Protein AF-A0A5N0INL4-F1 (afdb_monomer_lite)

Foldseek 3Di:
DPPLQVCCVVLQVQFAADAPPDGGDSPCSVVLVVLVVVQVVVCVVPVDHDDSSCVVRVVCVVVVFGYHDQAHSVRQWGWAAACAGIKIWGDPDPLLQVCQCVLQVHPDRDPPRPVSLNVSRHHHDLVVSCVSCVVSVTDMDTDD

Radius of gyration: 18.73 Å; chains: 1; bounding box: 47×27×52 Å

Sequence (144 aa):
MDSAAADWARSGLAYLTGPPGGPPDYSRAAVLAEARRVTADIFTLSGVEADAAAILAGRAALRGLYRRGRISAGGATRLLPTTDGWCAIALPRGEDIEALPALLETDTAQTQPWPALSAWAAGRSSAAVVARAQLLDVAAAALG

Structure (mmCIF, N/CA/C/O backbone):
data_AF-A0A5N0INL4-F1
#
_entry.id   AF-A0A5N0INL4-F1
#
loop_
_atom_site.group_PDB
_atom_site.id
_atom_site.type_symbol
_atom_site.label_atom_id
_atom_site.label_alt_id
_atom_site.label_comp_id
_atom_site.label_asym_id
_atom_site.label_entity_id
_atom_site.label_seq_id
_atom_site.pdbx_PDB_ins_code
_atom_site.Cartn_x
_atom_site.Cartn_y
_atom_site.Cartn_z
_atom_site.occupancy
_atom_site.B_iso_or_equiv
_atom_site.auth_seq_id
_atom_site.auth_comp_id
_atom_site.auth_asym_id
_atom_site.auth_atom_id
_atom_site.pdbx_PDB_model_num
ATOM 1 N N . MET A 1 1 ? 27.592 -3.942 -7.483 1.00 57.06 1 MET A N 1
ATOM 2 C CA . MET A 1 1 ? 26.167 -3.654 -7.215 1.00 57.06 1 MET A CA 1
ATOM 3 C C . MET A 1 1 ? 25.377 -4.535 -8.163 1.00 57.06 1 MET A C 1
ATOM 5 O O . MET A 1 1 ? 25.732 -4.552 -9.335 1.00 57.06 1 MET A O 1
ATOM 9 N N . ASP A 1 2 ? 24.424 -5.323 -7.668 1.00 81.56 2 ASP A N 1
ATOM 10 C CA . ASP A 1 2 ? 23.578 -6.167 -8.523 1.00 81.56 2 ASP A CA 1
ATOM 11 C C . ASP A 1 2 ? 22.851 -5.297 -9.570 1.00 81.56 2 ASP A C 1
ATOM 13 O O . ASP A 1 2 ? 22.382 -4.203 -9.243 1.00 81.56 2 ASP A O 1
ATOM 17 N N . SER A 1 3 ? 22.798 -5.751 -10.826 1.00 86.56 3 SER A N 1
ATOM 18 C CA . SER A 1 3 ? 22.186 -5.021 -11.948 1.00 86.56 3 SER A CA 1
ATOM 19 C C . SER A 1 3 ? 20.720 -4.673 -11.669 1.00 86.56 3 SER A C 1
ATOM 21 O O . SER A 1 3 ? 20.298 -3.539 -11.902 1.00 86.56 3 SER A O 1
ATOM 23 N N . ALA A 1 4 ? 19.981 -5.594 -11.041 1.00 89.31 4 ALA A N 1
ATOM 24 C CA . ALA A 1 4 ? 18.594 -5.381 -10.647 1.00 89.31 4 ALA A CA 1
ATOM 25 C C . ALA A 1 4 ? 18.463 -4.274 -9.589 1.00 89.31 4 ALA A C 1
ATOM 27 O O . ALA A 1 4 ? 17.570 -3.429 -9.671 1.00 89.31 4 ALA A O 1
ATOM 28 N N . ALA A 1 5 ? 19.380 -4.226 -8.618 1.00 90.50 5 ALA A N 1
ATOM 29 C CA . ALA A 1 5 ? 19.389 -3.188 -7.591 1.00 90.50 5 ALA A CA 1
ATOM 30 C C . ALA A 1 5 ? 19.719 -1.803 -8.176 1.00 90.50 5 ALA A C 1
ATOM 32 O O . A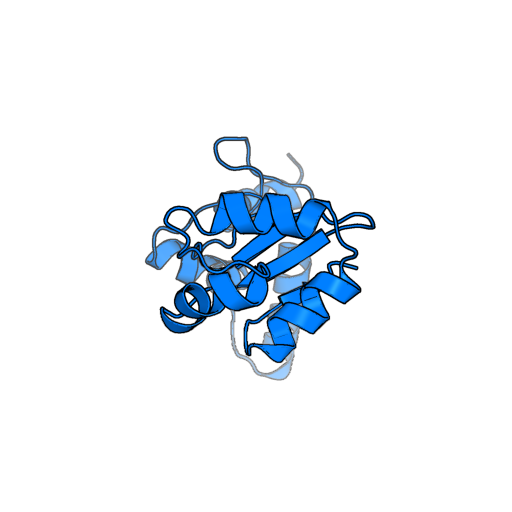LA A 1 5 ? 19.082 -0.812 -7.815 1.00 90.50 5 ALA A O 1
ATOM 33 N N . ALA A 1 6 ? 20.672 -1.726 -9.110 1.00 92.50 6 ALA A N 1
ATOM 34 C CA . ALA A 1 6 ? 21.013 -0.478 -9.794 1.00 92.50 6 ALA A CA 1
ATOM 35 C C . ALA A 1 6 ? 19.852 0.042 -10.662 1.00 92.50 6 ALA A C 1
ATOM 37 O O . ALA A 1 6 ? 19.581 1.244 -10.700 1.00 92.50 6 ALA A O 1
ATOM 38 N N . ASP A 1 7 ? 19.128 -0.853 -11.331 1.00 94.56 7 ASP A N 1
ATOM 39 C CA . ASP A 1 7 ? 17.951 -0.496 -12.122 1.00 94.56 7 ASP A CA 1
ATOM 40 C C . ASP A 1 7 ? 16.784 -0.037 -11.254 1.00 94.56 7 ASP A C 1
ATOM 42 O O . ASP A 1 7 ? 16.156 0.983 -11.545 1.00 94.56 7 ASP A O 1
ATOM 46 N N . TRP A 1 8 ? 16.547 -0.727 -10.139 1.00 95.56 8 TRP A N 1
ATOM 47 C CA . TRP A 1 8 ? 15.567 -0.3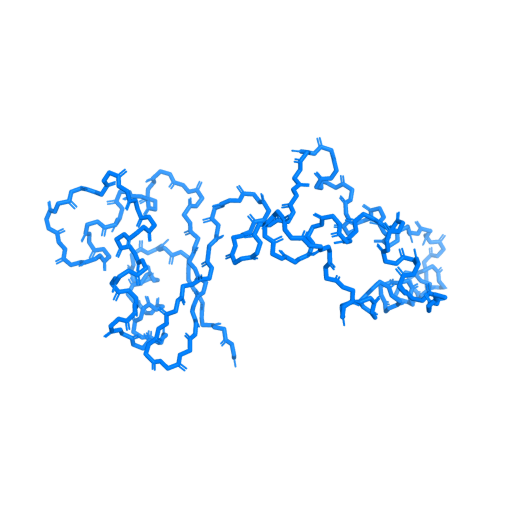19 -9.140 1.00 95.56 8 TRP A CA 1
ATOM 48 C C . TRP A 1 8 ? 15.847 1.091 -8.606 1.00 95.56 8 TRP A C 1
ATOM 50 O O . TRP A 1 8 ? 14.933 1.918 -8.565 1.00 95.56 8 TRP A O 1
ATOM 60 N N . ALA A 1 9 ? 17.110 1.400 -8.280 1.00 93.75 9 ALA A N 1
ATOM 61 C CA . ALA A 1 9 ? 17.522 2.730 -7.823 1.00 93.75 9 ALA A CA 1
ATOM 62 C C . ALA A 1 9 ? 17.176 3.828 -8.841 1.00 93.75 9 ALA A C 1
ATOM 64 O O . ALA A 1 9 ? 16.638 4.871 -8.472 1.00 93.75 9 ALA A O 1
ATOM 65 N N . ARG A 1 10 ? 17.464 3.587 -10.127 1.00 94.00 10 ARG A N 1
ATOM 66 C CA . ARG A 1 10 ? 17.265 4.569 -11.208 1.00 94.00 10 ARG A CA 1
ATOM 67 C C . ARG A 1 10 ? 15.812 4.707 -11.659 1.00 94.00 10 ARG A C 1
ATOM 69 O O . ARG A 1 10 ? 15.459 5.723 -12.241 1.00 94.00 10 ARG A O 1
ATOM 76 N N . SER A 1 11 ? 14.970 3.713 -11.383 1.00 94.88 11 SER A N 1
ATOM 77 C CA . SER A 1 11 ? 13.567 3.682 -11.826 1.00 94.88 11 SER A CA 1
ATOM 78 C C . SER A 1 11 ? 12.620 4.622 -11.073 1.00 94.88 11 SER A C 1
ATOM 80 O O . SER A 1 11 ? 11.474 4.790 -11.478 1.00 94.88 11 SER A O 1
ATOM 82 N N . GLY A 1 12 ? 13.048 5.173 -9.934 1.00 94.06 12 GLY A N 1
ATOM 83 C CA . GLY A 1 12 ? 12.178 5.908 -9.010 1.00 94.06 12 GLY A CA 1
ATOM 84 C C . GLY A 1 12 ? 11.372 5.019 -8.052 1.00 94.06 12 GLY A C 1
ATOM 85 O O . GLY A 1 12 ? 10.891 5.514 -7.035 1.00 94.06 12 GLY A O 1
ATOM 86 N N . LEU A 1 13 ? 11.286 3.702 -8.274 1.00 95.38 13 LEU A N 1
ATOM 87 C CA . LEU A 1 13 ? 10.555 2.781 -7.386 1.00 95.38 13 LEU A CA 1
ATOM 88 C C . LEU A 1 13 ? 11.192 2.652 -5.997 1.00 95.38 13 LEU A C 1
ATOM 90 O O . LEU A 1 13 ? 10.483 2.553 -4.991 1.00 95.38 13 LEU A O 1
ATOM 94 N N . ALA A 1 14 ? 12.520 2.764 -5.921 1.00 94.31 14 ALA A N 1
ATOM 95 C CA . ALA A 1 14 ? 13.256 2.877 -4.663 1.00 94.31 14 ALA A CA 1
ATOM 96 C C . ALA A 1 14 ? 12.805 4.095 -3.828 1.00 94.31 14 ALA A C 1
ATOM 98 O O . ALA A 1 14 ? 12.782 4.053 -2.599 1.00 94.31 14 ALA A O 1
ATOM 99 N N . TYR A 1 15 ? 12.383 5.186 -4.476 1.00 93.19 15 TYR A N 1
ATOM 100 C CA . TYR A 1 15 ? 11.903 6.379 -3.778 1.00 93.19 15 TYR A CA 1
ATOM 101 C C . TYR A 1 15 ? 10.535 6.162 -3.112 1.00 93.19 15 TYR A C 1
ATOM 103 O O . TYR A 1 15 ? 10.229 6.819 -2.115 1.00 93.19 15 TYR A O 1
ATOM 111 N N . LEU A 1 16 ? 9.751 5.208 -3.626 1.00 94.25 16 LEU A N 1
ATOM 112 C CA . LEU A 1 16 ? 8.384 4.891 -3.202 1.00 94.25 16 LEU A CA 1
ATOM 113 C C . LEU A 1 16 ? 8.293 3.693 -2.249 1.00 94.25 16 LEU A C 1
ATOM 115 O O . LEU A 1 16 ? 7.268 3.522 -1.591 1.00 94.25 16 LEU A O 1
ATOM 119 N N . THR A 1 17 ? 9.359 2.901 -2.129 1.00 94.38 17 THR A N 1
ATOM 120 C CA . THR A 1 17 ? 9.337 1.623 -1.404 1.00 94.38 17 THR A CA 1
ATOM 121 C C . THR A 1 17 ? 10.294 1.634 -0.215 1.00 94.38 17 THR A C 1
ATOM 123 O O . THR A 1 17 ? 11.472 1.965 -0.348 1.00 94.38 17 THR A O 1
ATOM 126 N N . GLY A 1 18 ? 9.787 1.257 0.960 1.00 94.19 18 GLY A N 1
ATOM 127 C CA . GLY A 1 18 ? 10.564 1.150 2.196 1.00 94.19 18 GLY A CA 1
ATOM 128 C C . GLY A 1 18 ? 10.048 2.034 3.341 1.00 94.19 18 GLY A C 1
ATOM 129 O O . GLY A 1 18 ? 9.019 2.710 3.207 1.00 94.19 18 GLY A O 1
ATOM 130 N N . PRO A 1 19 ? 10.738 2.018 4.496 1.00 92.81 19 PRO A N 1
ATOM 131 C CA . PRO A 1 19 ? 10.351 2.795 5.668 1.00 92.81 19 PRO A CA 1
ATOM 132 C C . PRO A 1 19 ? 10.460 4.311 5.422 1.00 92.81 19 PRO A C 1
ATOM 134 O O . PRO A 1 19 ? 11.323 4.758 4.657 1.00 92.81 19 PRO A O 1
ATOM 137 N N . PRO A 1 20 ? 9.619 5.128 6.089 1.00 92.69 20 PRO A N 1
ATOM 138 C CA . PRO A 1 20 ? 9.740 6.581 6.025 1.00 92.69 20 PRO A CA 1
ATOM 139 C C . PRO A 1 20 ? 11.084 7.021 6.621 1.00 92.69 20 PRO A C 1
ATOM 141 O O . PRO A 1 20 ? 11.473 6.544 7.683 1.00 92.69 20 PRO A O 1
ATOM 144 N N . GLY A 1 21 ? 11.807 7.909 5.934 1.00 86.81 21 GLY A N 1
ATOM 145 C CA . GLY A 1 21 ? 13.091 8.458 6.401 1.00 86.81 21 GLY A CA 1
ATOM 146 C C . GLY A 1 21 ? 14.276 7.478 6.433 1.00 86.81 21 GLY A C 1
ATOM 147 O O . GLY A 1 21 ? 15.413 7.920 6.548 1.00 86.81 21 GLY A O 1
ATOM 148 N N . GLY A 1 22 ? 14.041 6.171 6.289 1.00 88.38 22 GLY A N 1
ATOM 149 C CA . GLY A 1 22 ? 15.086 5.150 6.201 1.00 88.38 22 GLY A CA 1
ATOM 150 C C . GLY A 1 22 ? 15.615 4.940 4.776 1.00 88.38 22 GLY A C 1
ATOM 151 O O . GLY A 1 22 ? 15.142 5.594 3.833 1.00 88.38 22 GLY A O 1
ATOM 152 N N . PRO A 1 23 ? 16.586 4.025 4.591 1.00 91.12 23 PRO A N 1
ATOM 153 C CA . PRO A 1 23 ? 17.088 3.684 3.265 1.00 91.12 23 PRO A CA 1
ATOM 154 C C . PRO A 1 23 ? 15.973 3.078 2.391 1.00 91.12 23 PRO A C 1
ATOM 156 O O . PRO A 1 23 ? 15.043 2.463 2.923 1.00 91.12 23 PRO A O 1
ATOM 159 N N . PRO A 1 24 ? 16.043 3.240 1.057 1.00 92.12 24 PRO A N 1
ATOM 160 C CA . PRO A 1 24 ? 15.165 2.530 0.133 1.00 92.12 24 PRO A CA 1
ATOM 161 C C . PRO A 1 24 ? 15.222 1.012 0.314 1.00 92.12 24 PRO A C 1
ATOM 163 O O . PRO A 1 24 ? 16.288 0.454 0.582 1.00 92.12 24 PRO A O 1
ATOM 166 N N . ASP A 1 25 ? 14.089 0.343 0.109 1.00 93.56 25 ASP A N 1
ATOM 167 C CA . ASP A 1 25 ? 14.031 -1.118 0.080 1.00 93.56 25 ASP A CA 1
ATOM 168 C C . ASP A 1 25 ? 14.345 -1.636 -1.332 1.00 93.56 25 ASP A C 1
ATOM 170 O O . ASP A 1 25 ? 13.647 -1.310 -2.294 1.00 93.56 25 ASP A O 1
ATOM 174 N N . TYR A 1 26 ? 15.401 -2.445 -1.441 1.00 94.25 26 TYR A N 1
ATOM 175 C CA . TYR A 1 26 ? 15.854 -3.077 -2.684 1.00 94.25 26 TYR A CA 1
ATOM 176 C C . TYR A 1 26 ? 15.423 -4.543 -2.817 1.00 94.25 26 TYR A C 1
ATOM 178 O O . TYR A 1 26 ? 15.590 -5.127 -3.885 1.00 94.25 26 TYR A O 1
ATOM 186 N N . SER A 1 27 ? 14.820 -5.141 -1.783 1.00 93.38 27 SER A N 1
ATOM 187 C CA . SER A 1 27 ? 14.360 -6.541 -1.808 1.00 93.38 27 SER A CA 1
ATOM 188 C C . SER A 1 27 ? 13.274 -6.801 -2.861 1.00 93.38 27 SER A C 1
ATOM 190 O O . SER A 1 27 ? 13.002 -7.945 -3.218 1.00 93.38 27 SER A O 1
ATOM 192 N N . ARG A 1 28 ? 12.657 -5.732 -3.383 1.00 92.25 28 ARG A N 1
ATOM 193 C CA . ARG A 1 28 ? 11.585 -5.761 -4.388 1.00 92.25 28 ARG A CA 1
ATOM 194 C C . ARG A 1 28 ? 12.060 -5.483 -5.817 1.00 92.25 28 ARG A C 1
ATOM 196 O O . ARG A 1 28 ? 11.225 -5.391 -6.710 1.00 92.25 28 ARG A O 1
ATOM 203 N N . ALA A 1 29 ? 13.372 -5.405 -6.058 1.00 94.31 29 ALA A N 1
ATOM 204 C CA . ALA A 1 29 ? 13.941 -5.074 -7.369 1.00 94.31 29 ALA A CA 1
ATOM 205 C C . ALA A 1 29 ? 13.437 -5.968 -8.522 1.00 94.31 29 ALA A C 1
ATOM 207 O O . ALA A 1 29 ? 13.253 -5.486 -9.641 1.00 94.31 29 ALA A O 1
ATOM 208 N N . ALA A 1 30 ? 13.137 -7.241 -8.242 1.00 95.00 30 ALA A N 1
ATOM 209 C CA . ALA A 1 30 ? 12.599 -8.187 -9.223 1.00 95.00 30 ALA A CA 1
ATOM 210 C C . ALA A 1 30 ? 11.264 -7.738 -9.853 1.00 95.00 30 ALA A C 1
ATOM 212 O O . ALA A 1 30 ? 10.979 -8.107 -10.988 1.00 95.00 30 ALA A O 1
ATOM 213 N N . VAL A 1 31 ? 10.476 -6.895 -9.171 1.00 95.19 31 VAL A N 1
ATOM 214 C CA . VAL A 1 31 ? 9.219 -6.349 -9.716 1.00 95.19 31 VAL A CA 1
ATOM 215 C C . VAL A 1 31 ? 9.474 -5.522 -10.977 1.00 95.19 31 VAL A C 1
ATOM 217 O O . VAL A 1 31 ? 8.723 -5.628 -11.941 1.00 95.19 31 VAL A O 1
ATOM 220 N N . LEU A 1 32 ? 10.548 -4.725 -11.005 1.00 96.75 32 LEU A N 1
ATOM 221 C CA . LEU A 1 32 ? 10.895 -3.937 -12.189 1.00 96.75 32 LEU A CA 1
ATOM 222 C C . LEU A 1 32 ? 11.399 -4.824 -13.333 1.00 96.75 32 LEU A C 1
ATOM 224 O O . LEU A 1 32 ? 11.095 -4.552 -14.493 1.00 96.75 32 LEU A O 1
ATOM 228 N N . ALA A 1 33 ? 12.161 -5.873 -13.013 1.00 95.44 33 ALA A N 1
ATOM 229 C CA . ALA A 1 33 ? 12.623 -6.833 -14.010 1.00 95.44 33 ALA A CA 1
ATOM 230 C C . ALA A 1 33 ? 11.432 -7.522 -14.693 1.00 95.44 33 ALA A C 1
ATOM 232 O O . ALA A 1 33 ? 11.366 -7.559 -15.920 1.00 95.44 33 ALA A O 1
ATOM 233 N N . GLU A 1 34 ? 10.451 -7.970 -13.907 1.00 97.38 34 GLU A N 1
ATOM 234 C CA . GLU A 1 34 ? 9.236 -8.583 -14.442 1.00 97.38 34 GLU A CA 1
ATOM 235 C C . GLU A 1 34 ? 8.379 -7.581 -15.223 1.00 97.38 34 GLU A C 1
ATOM 237 O O . GLU A 1 34 ? 7.917 -7.890 -16.317 1.00 97.38 34 GLU A O 1
ATOM 242 N N . ALA A 1 35 ? 8.225 -6.347 -14.737 1.00 97.69 35 ALA A N 1
ATOM 243 C CA . ALA A 1 35 ? 7.483 -5.318 -15.463 1.00 97.69 35 ALA A CA 1
ATOM 244 C C . ALA A 1 35 ? 8.092 -5.022 -16.844 1.00 97.69 35 ALA A C 1
ATOM 246 O O . ALA A 1 35 ? 7.357 -4.848 -17.812 1.00 97.69 35 ALA A O 1
ATOM 247 N N . ARG A 1 36 ? 9.426 -5.017 -16.958 1.00 97.38 36 ARG A N 1
ATOM 248 C CA . ARG A 1 36 ? 10.123 -4.872 -18.246 1.00 97.38 36 ARG A CA 1
ATOM 249 C C . ARG A 1 36 ? 9.936 -6.080 -19.158 1.00 97.38 36 ARG A C 1
ATOM 251 O O . ARG A 1 36 ? 9.805 -5.909 -20.366 1.00 97.38 36 ARG A O 1
ATOM 258 N N . ARG A 1 37 ? 9.908 -7.293 -18.597 1.00 97.81 37 ARG A N 1
ATOM 259 C CA . ARG A 1 37 ? 9.582 -8.507 -19.357 1.00 97.81 37 ARG A CA 1
ATOM 260 C C . ARG A 1 37 ? 8.174 -8.396 -19.950 1.00 97.81 37 ARG A C 1
ATOM 262 O O . ARG A 1 37 ? 7.996 -8.605 -21.143 1.00 97.81 37 ARG A O 1
ATOM 269 N N . VAL A 1 38 ? 7.200 -7.970 -19.143 1.00 98.12 38 VAL A N 1
ATOM 270 C CA . VAL A 1 38 ? 5.813 -7.759 -19.582 1.00 98.12 38 VAL A CA 1
ATOM 271 C C . VAL A 1 38 ? 5.707 -6.668 -20.654 1.00 98.12 38 VAL A C 1
ATOM 273 O O . VAL A 1 38 ? 4.991 -6.858 -21.633 1.00 98.12 38 VAL A O 1
ATOM 276 N N . THR A 1 39 ? 6.415 -5.539 -20.532 1.00 98.12 39 THR A N 1
ATOM 277 C CA . THR A 1 39 ? 6.372 -4.505 -21.584 1.00 98.12 39 THR A CA 1
ATOM 278 C C . THR A 1 39 ? 7.037 -4.956 -22.885 1.00 98.12 39 THR A C 1
ATOM 280 O O . THR A 1 39 ? 6.575 -4.567 -23.956 1.00 98.12 39 THR A O 1
ATOM 283 N N . ALA A 1 40 ? 8.053 -5.823 -22.826 1.00 98.12 40 ALA A N 1
ATOM 284 C CA . ALA A 1 40 ? 8.632 -6.450 -24.016 1.00 98.12 40 ALA A CA 1
ATOM 285 C C . ALA A 1 40 ? 7.650 -7.418 -24.708 1.00 98.12 40 ALA A C 1
ATOM 287 O O . ALA A 1 40 ? 7.548 -7.416 -25.939 1.00 98.12 40 ALA A O 1
ATOM 288 N N . ASP A 1 41 ? 6.880 -8.195 -23.938 1.00 98.31 41 ASP A N 1
ATOM 289 C CA . ASP A 1 41 ? 5.812 -9.046 -24.482 1.00 98.31 41 ASP A CA 1
ATOM 290 C C . ASP A 1 41 ? 4.725 -8.193 -25.162 1.00 98.31 41 ASP A C 1
ATOM 292 O O . ASP A 1 41 ? 4.314 -8.482 -26.287 1.00 98.31 41 ASP A O 1
ATOM 296 N N . ILE A 1 42 ? 4.301 -7.096 -24.519 1.00 97.94 42 ILE A N 1
ATOM 297 C CA . ILE A 1 42 ? 3.334 -6.143 -25.090 1.00 97.94 42 ILE A CA 1
ATOM 298 C C . ILE A 1 42 ? 3.858 -5.568 -26.409 1.00 97.94 42 ILE A C 1
ATOM 300 O O . ILE A 1 42 ? 3.114 -5.539 -27.391 1.00 97.94 42 ILE A O 1
ATOM 304 N N . PHE A 1 43 ? 5.126 -5.154 -26.463 1.00 98.31 43 PHE A N 1
ATOM 305 C CA . PHE A 1 43 ? 5.742 -4.657 -27.692 1.00 98.31 43 PHE A CA 1
ATOM 306 C C . PHE A 1 43 ? 5.735 -5.719 -28.796 1.00 98.31 43 PHE A C 1
ATOM 308 O O . PHE A 1 43 ? 5.352 -5.428 -29.924 1.00 98.31 43 PHE A O 1
ATOM 315 N N . THR A 1 44 ? 6.078 -6.966 -28.471 1.00 98.50 44 THR A N 1
ATOM 316 C CA . THR A 1 44 ? 6.086 -8.072 -29.443 1.00 98.50 44 THR A CA 1
ATOM 317 C C . THR A 1 44 ? 4.702 -8.312 -30.053 1.00 98.50 44 THR A C 1
ATOM 319 O O . THR A 1 44 ? 4.590 -8.602 -31.242 1.00 98.50 44 THR A O 1
ATOM 322 N N . LEU A 1 45 ? 3.641 -8.170 -29.256 1.00 98.25 45 LEU A N 1
ATOM 323 C CA . LEU A 1 45 ? 2.264 -8.420 -29.689 1.00 98.25 45 LEU A CA 1
ATOM 324 C C . LEU A 1 45 ? 1.608 -7.227 -30.394 1.00 98.25 45 LEU A C 1
ATOM 326 O O . LEU A 1 45 ? 0.708 -7.425 -31.208 1.00 98.25 45 LEU A O 1
ATOM 330 N N . SER A 1 46 ? 2.005 -6.000 -30.058 1.00 98.12 46 SER A N 1
ATOM 331 C CA . SER A 1 46 ? 1.280 -4.786 -30.466 1.00 98.12 46 SER A CA 1
ATOM 332 C C . SER A 1 46 ? 2.119 -3.754 -31.220 1.00 98.12 46 SER A C 1
ATOM 334 O O . SER A 1 46 ? 1.558 -2.833 -31.808 1.00 98.12 46 SER A O 1
ATOM 336 N N . GLY A 1 47 ? 3.448 -3.864 -31.187 1.00 97.88 47 GLY A N 1
ATOM 337 C CA . GLY A 1 47 ? 4.377 -2.842 -31.675 1.00 97.88 47 GLY A CA 1
ATOM 338 C C . GLY A 1 47 ? 4.443 -1.576 -30.811 1.00 97.88 47 GLY A C 1
ATOM 339 O O . GLY A 1 47 ? 5.145 -0.635 -31.172 1.00 97.88 47 GLY A O 1
ATOM 340 N N . VAL A 1 48 ? 3.724 -1.520 -29.682 1.00 97.50 48 VAL A N 1
ATOM 341 C CA . VAL A 1 48 ? 3.695 -0.351 -28.792 1.00 97.50 48 VAL A CA 1
ATOM 342 C C . VAL A 1 48 ? 4.830 -0.430 -27.778 1.00 97.50 48 VAL A C 1
ATOM 344 O O . VAL A 1 48 ? 4.910 -1.371 -26.989 1.00 97.50 48 VAL A O 1
ATOM 347 N N . GLU A 1 49 ? 5.699 0.579 -27.780 1.00 96.31 49 GLU A N 1
ATOM 348 C CA . GLU A 1 49 ? 6.761 0.717 -26.786 1.00 96.31 49 GLU A CA 1
ATOM 349 C C . GLU A 1 49 ? 6.207 1.267 -25.463 1.00 96.31 49 GLU A C 1
ATOM 351 O O . GLU A 1 49 ? 5.403 2.202 -25.440 1.00 96.31 49 GLU A O 1
ATOM 356 N N . ALA A 1 50 ? 6.645 0.684 -24.346 1.00 96.31 50 ALA A N 1
ATOM 357 C CA . ALA A 1 50 ? 6.206 1.057 -23.009 1.00 96.31 50 ALA A CA 1
ATOM 358 C C . ALA A 1 50 ? 7.380 1.050 -22.020 1.00 96.31 50 ALA A C 1
ATOM 360 O O . ALA A 1 50 ? 7.992 0.010 -21.758 1.00 96.31 50 ALA A O 1
ATOM 361 N N . ASP A 1 51 ? 7.659 2.208 -21.418 1.00 96.38 51 ASP A N 1
ATOM 362 C CA . ASP A 1 51 ? 8.631 2.323 -20.331 1.00 96.38 51 ASP A CA 1
ATOM 363 C C . ASP A 1 51 ? 7.994 1.876 -19.006 1.00 96.38 51 ASP A C 1
ATOM 365 O O . ASP A 1 51 ? 7.219 2.601 -18.374 1.00 96.38 51 ASP A O 1
ATOM 369 N N . ALA A 1 52 ? 8.354 0.668 -18.569 1.00 97.38 52 ALA A N 1
ATOM 370 C CA . ALA A 1 52 ? 7.875 0.078 -17.325 1.00 97.38 52 ALA A CA 1
ATOM 371 C C . ALA A 1 52 ? 8.156 0.955 -16.090 1.00 97.38 52 ALA A C 1
ATOM 373 O O . ALA A 1 52 ? 7.307 1.058 -15.203 1.00 97.38 52 ALA A O 1
ATOM 374 N N . ALA A 1 53 ? 9.321 1.607 -16.015 1.00 96.31 53 ALA A N 1
ATOM 375 C CA . ALA A 1 53 ? 9.664 2.452 -14.874 1.00 96.31 53 ALA A CA 1
ATOM 376 C C . ALA A 1 53 ? 8.800 3.720 -14.860 1.00 96.31 53 ALA A C 1
ATOM 378 O O . ALA A 1 53 ? 8.222 4.059 -13.824 1.00 96.31 53 ALA A O 1
ATOM 379 N N . ALA A 1 54 ? 8.650 4.377 -16.014 1.00 96.06 54 ALA A N 1
ATOM 380 C CA . ALA A 1 54 ? 7.807 5.563 -16.142 1.00 96.06 54 ALA A CA 1
ATOM 381 C C . ALA A 1 54 ? 6.333 5.261 -15.830 1.00 96.06 54 ALA A C 1
ATOM 383 O O . ALA A 1 54 ? 5.684 6.034 -15.123 1.00 96.06 54 ALA A O 1
ATOM 384 N N . ILE A 1 55 ? 5.810 4.118 -16.283 1.00 95.75 55 ILE A N 1
ATOM 385 C CA . ILE A 1 55 ? 4.430 3.694 -16.003 1.00 95.75 55 ILE A CA 1
ATOM 386 C C . ILE A 1 55 ? 4.213 3.470 -14.501 1.00 95.75 55 ILE A C 1
ATOM 388 O O . ILE A 1 55 ? 3.212 3.930 -13.944 1.00 95.75 55 ILE A O 1
ATOM 392 N N . LEU A 1 56 ? 5.147 2.792 -13.828 1.00 95.50 56 LEU A N 1
ATOM 393 C CA . LEU A 1 56 ? 4.993 2.442 -12.416 1.00 95.50 56 LEU A CA 1
ATOM 394 C C . LEU A 1 56 ? 5.248 3.626 -11.469 1.00 95.50 56 LEU A C 1
ATOM 396 O O . LEU A 1 56 ? 4.532 3.779 -10.479 1.00 95.50 56 LEU A O 1
ATOM 400 N N . ALA A 1 57 ? 6.244 4.471 -11.751 1.00 95.31 57 ALA A N 1
ATOM 401 C CA . ALA A 1 57 ? 6.687 5.530 -10.836 1.00 95.31 57 ALA A CA 1
ATOM 402 C C . ALA A 1 57 ? 6.289 6.955 -11.268 1.00 95.31 57 ALA A C 1
ATOM 404 O O . ALA A 1 57 ? 6.265 7.865 -10.436 1.00 95.31 57 ALA A O 1
ATOM 405 N N . GLY A 1 58 ? 5.939 7.176 -12.539 1.00 95.00 58 GLY A N 1
ATOM 406 C CA . GLY A 1 58 ? 5.814 8.516 -13.127 1.00 95.00 58 GLY A CA 1
ATOM 407 C C . GLY A 1 58 ? 4.781 9.412 -12.444 1.00 95.00 58 GLY A C 1
ATOM 408 O O . GLY A 1 58 ? 5.078 10.557 -12.107 1.00 95.00 58 GLY A O 1
ATOM 409 N N . ARG A 1 59 ? 3.580 8.894 -12.143 1.00 93.94 59 ARG A N 1
ATOM 410 C CA . ARG A 1 59 ? 2.548 9.681 -11.433 1.00 93.94 59 ARG A CA 1
ATOM 411 C C . ARG A 1 59 ? 2.991 10.100 -10.036 1.00 93.94 59 ARG A C 1
ATOM 413 O O . ARG A 1 59 ? 2.669 11.201 -9.601 1.00 93.94 59 ARG A O 1
ATOM 420 N N . ALA A 1 60 ? 3.717 9.233 -9.337 1.00 94.06 60 ALA A N 1
ATOM 421 C CA . ALA A 1 60 ? 4.224 9.549 -8.013 1.00 94.06 60 ALA A CA 1
ATOM 422 C C . ALA A 1 60 ? 5.281 10.660 -8.085 1.00 94.06 60 ALA A C 1
ATOM 424 O O . ALA A 1 60 ? 5.216 11.593 -7.289 1.00 94.06 60 ALA A O 1
ATOM 425 N N . ALA A 1 61 ? 6.163 10.624 -9.091 1.00 93.69 61 ALA A N 1
ATOM 426 C CA . ALA A 1 61 ? 7.136 11.685 -9.345 1.00 93.69 61 ALA A CA 1
ATOM 427 C C . ALA A 1 61 ? 6.460 13.035 -9.649 1.00 93.69 61 ALA A 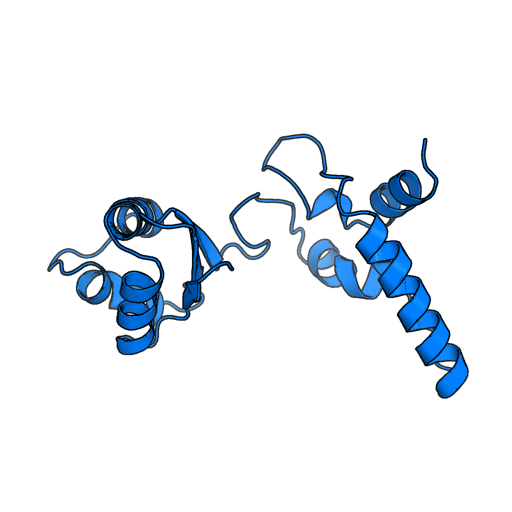C 1
ATOM 429 O O . ALA A 1 61 ? 6.778 14.034 -9.007 1.00 93.69 61 ALA A O 1
ATOM 430 N N . LEU A 1 62 ? 5.458 13.060 -10.539 1.00 95.25 62 LEU A N 1
ATOM 431 C CA . LEU A 1 62 ? 4.696 14.278 -10.874 1.00 95.25 62 LEU A CA 1
ATOM 432 C C . LEU A 1 62 ? 3.954 14.884 -9.674 1.00 95.25 62 LEU A C 1
ATOM 434 O O . LEU A 1 62 ? 3.654 16.075 -9.657 1.00 95.25 62 LEU A O 1
ATOM 438 N N . ARG A 1 63 ? 3.622 14.061 -8.678 1.00 94.94 63 ARG A N 1
ATOM 439 C CA . ARG A 1 63 ? 2.880 14.461 -7.478 1.00 94.94 63 ARG A CA 1
ATOM 440 C C . ARG A 1 63 ? 3.775 14.632 -6.247 1.00 94.94 63 ARG A C 1
ATOM 442 O O . ARG A 1 63 ? 3.241 14.873 -5.169 1.00 94.94 63 ARG A O 1
ATOM 449 N N . GLY A 1 64 ? 5.097 14.497 -6.390 1.00 94.31 64 GLY A N 1
ATOM 450 C CA . GLY A 1 64 ? 6.049 14.603 -5.281 1.00 94.31 64 GLY A CA 1
ATOM 451 C C . GLY A 1 64 ? 5.837 13.557 -4.181 1.00 94.31 64 GLY A C 1
ATOM 452 O O . GLY A 1 64 ? 6.126 13.815 -3.013 1.00 94.31 64 GLY A O 1
ATOM 453 N N . LEU A 1 65 ? 5.279 12.393 -4.522 1.00 94.75 65 LEU A N 1
ATOM 454 C CA . LEU A 1 65 ? 5.021 11.331 -3.555 1.00 94.75 65 LEU A CA 1
ATOM 455 C C . LEU A 1 65 ? 6.300 10.538 -3.268 1.00 94.75 65 LEU A C 1
ATOM 457 O O . LEU A 1 65 ? 7.156 10.359 -4.132 1.00 94.75 65 LEU A O 1
ATOM 461 N N . TYR A 1 66 ? 6.400 10.023 -2.048 1.00 93.56 66 TYR A N 1
ATOM 462 C CA . TYR A 1 66 ? 7.572 9.312 -1.545 1.00 93.56 66 TYR A CA 1
ATOM 463 C C . TYR A 1 66 ? 7.155 8.145 -0.643 1.00 93.56 66 TYR A C 1
ATOM 465 O O . TYR A 1 66 ? 5.988 8.017 -0.265 1.00 93.56 66 TYR A O 1
ATOM 473 N N . ARG A 1 67 ? 8.112 7.280 -0.292 1.00 94.69 67 ARG A N 1
ATOM 474 C CA . ARG A 1 67 ? 7.901 6.129 0.598 1.00 94.69 67 ARG A CA 1
ATOM 475 C C . ARG A 1 67 ? 7.428 6.556 1.988 1.00 94.69 67 ARG A C 1
ATOM 477 O O . ARG A 1 67 ? 8.024 7.420 2.631 1.00 94.69 67 ARG A O 1
ATOM 484 N N . ARG A 1 68 ? 6.375 5.907 2.486 1.00 95.50 68 ARG A N 1
ATOM 485 C CA . ARG A 1 68 ? 5.793 6.174 3.815 1.00 95.50 68 ARG A CA 1
ATOM 486 C C . ARG A 1 68 ? 5.579 4.890 4.624 1.00 95.50 68 ARG A C 1
ATOM 488 O O . ARG A 1 68 ? 4.761 4.855 5.542 1.00 95.50 68 ARG A O 1
ATOM 495 N N . GLY A 1 69 ? 6.325 3.829 4.299 1.00 94.81 69 GLY A N 1
ATOM 496 C CA . GLY A 1 69 ? 6.245 2.529 4.963 1.00 94.81 69 GLY A CA 1
ATOM 497 C C . GLY A 1 69 ? 4.858 1.906 4.846 1.00 94.81 69 GLY A C 1
ATOM 498 O O . GLY A 1 69 ? 4.440 1.500 3.771 1.00 94.81 69 GLY A O 1
ATOM 499 N N . ARG A 1 70 ? 4.142 1.842 5.971 1.00 95.31 70 ARG A N 1
ATOM 500 C CA . ARG A 1 70 ? 2.797 1.246 6.084 1.00 95.31 70 ARG A CA 1
ATOM 501 C C . ARG A 1 70 ? 1.669 2.160 5.605 1.00 95.31 70 ARG A C 1
ATOM 503 O O . ARG A 1 70 ? 0.502 1.797 5.711 1.00 95.31 70 ARG A O 1
ATOM 510 N N . ILE A 1 71 ? 2.001 3.353 5.128 1.00 96.38 71 ILE A N 1
ATOM 511 C CA . ILE A 1 71 ? 1.052 4.330 4.607 1.00 96.38 71 ILE A CA 1
ATOM 512 C C . ILE A 1 71 ? 1.220 4.368 3.089 1.00 96.38 71 ILE A C 1
ATOM 514 O O . ILE A 1 71 ? 2.339 4.484 2.589 1.00 96.38 71 ILE A O 1
ATOM 518 N N . SER A 1 72 ? 0.108 4.294 2.362 1.00 94.62 72 SER A N 1
ATOM 519 C CA . SER A 1 72 ? 0.089 4.514 0.911 1.00 94.62 72 SER A CA 1
ATOM 520 C C . SER A 1 72 ? 0.738 5.853 0.539 1.00 94.62 72 SER A C 1
ATOM 522 O O . SER A 1 72 ? 0.684 6.819 1.302 1.00 94.62 72 SER A O 1
ATOM 524 N N . ALA A 1 73 ? 1.318 5.944 -0.660 1.00 91.81 73 ALA A N 1
ATOM 525 C CA . ALA A 1 73 ? 1.998 7.155 -1.125 1.00 91.81 73 ALA A CA 1
ATOM 526 C C . ALA A 1 73 ? 1.096 8.409 -1.033 1.00 91.81 73 ALA A C 1
ATOM 528 O O . ALA A 1 73 ? 1.525 9.452 -0.539 1.00 91.81 73 ALA A O 1
ATOM 529 N N . GLY A 1 74 ? -0.183 8.271 -1.408 1.00 91.81 74 GLY A N 1
ATOM 530 C CA . GLY A 1 74 ? -1.199 9.327 -1.300 1.00 91.81 74 GLY A CA 1
ATOM 531 C C . GLY A 1 74 ? -1.707 9.608 0.122 1.00 91.81 74 GLY A C 1
ATOM 532 O O . GLY A 1 74 ? -2.371 10.612 0.339 1.00 91.81 74 GLY A O 1
ATOM 533 N N . GLY A 1 75 ? -1.391 8.765 1.108 1.00 93.94 75 GLY A N 1
ATOM 534 C CA . GLY A 1 75 ? -1.704 8.994 2.523 1.00 93.94 75 GLY A CA 1
ATOM 535 C C . GLY A 1 75 ? -3.078 8.517 3.002 1.00 93.94 75 GLY A C 1
ATOM 536 O O . GLY A 1 75 ? -3.272 8.424 4.213 1.00 93.94 75 GLY A O 1
ATOM 537 N N . ALA A 1 76 ? -3.997 8.193 2.090 1.00 96.12 76 ALA A N 1
ATOM 538 C CA . ALA A 1 76 ? -5.378 7.830 2.421 1.00 96.12 76 ALA A CA 1
ATOM 539 C C . ALA A 1 76 ? -5.525 6.414 3.006 1.00 96.12 76 ALA A C 1
ATOM 541 O O . ALA A 1 76 ? -6.442 6.167 3.780 1.00 96.12 76 ALA A O 1
ATOM 542 N N . THR A 1 77 ? -4.622 5.490 2.665 1.00 97.69 77 THR A N 1
ATOM 543 C CA . THR A 1 77 ? -4.644 4.097 3.149 1.00 97.69 77 THR A CA 1
ATOM 544 C C . THR A 1 77 ? -3.498 3.813 4.108 1.00 97.69 77 THR A C 1
ATOM 546 O O . THR A 1 77 ? -2.360 4.221 3.835 1.00 97.69 77 THR A O 1
ATOM 549 N N . ARG A 1 78 ? -3.772 3.060 5.181 1.00 97.88 78 ARG A N 1
ATOM 550 C CA . ARG A 1 78 ? -2.759 2.539 6.114 1.00 97.88 78 ARG A CA 1
ATOM 551 C C . ARG A 1 78 ? -2.939 1.048 6.383 1.00 97.88 78 ARG A C 1
ATOM 553 O O . ARG A 1 78 ? -4.065 0.574 6.476 1.00 97.88 78 ARG A O 1
ATOM 560 N N . LEU A 1 79 ? -1.819 0.348 6.562 1.00 97.81 79 LEU A N 1
ATOM 561 C CA . LEU A 1 79 ? -1.777 -0.983 7.168 1.00 97.81 79 LEU A CA 1
ATOM 562 C C . LEU A 1 79 ? -1.801 -0.853 8.692 1.00 97.81 79 LEU A C 1
ATOM 564 O O . LEU A 1 79 ? -0.931 -0.195 9.274 1.00 97.81 79 LEU A O 1
ATOM 568 N N . LEU A 1 80 ? -2.779 -1.499 9.320 1.00 98.12 80 LEU A N 1
ATOM 569 C CA . LEU A 1 80 ? -2.999 -1.517 10.761 1.00 98.12 80 LEU A CA 1
ATOM 570 C C . LEU A 1 80 ? -2.785 -2.937 11.300 1.00 98.12 80 LEU A C 1
ATOM 572 O O . LEU A 1 80 ? -3.234 -3.887 10.654 1.00 98.12 80 LEU A O 1
ATOM 576 N N . PRO A 1 81 ? -2.096 -3.097 12.443 1.00 97.94 81 PRO A N 1
ATOM 577 C CA . PRO A 1 81 ? -1.953 -4.399 13.075 1.00 97.94 81 PRO A CA 1
ATOM 578 C C . PRO A 1 81 ? -3.289 -4.841 13.679 1.00 97.94 81 PRO A C 1
ATOM 580 O O . PRO A 1 81 ? -4.038 -4.023 14.214 1.00 97.94 81 PRO A O 1
ATOM 583 N N . THR A 1 82 ? -3.545 -6.139 13.620 1.00 98.44 82 THR A N 1
ATOM 584 C CA . THR A 1 82 ? -4.696 -6.827 14.218 1.00 98.44 82 THR A CA 1
ATOM 585 C C . THR A 1 82 ? -4.193 -7.975 15.095 1.00 98.44 82 THR A C 1
ATOM 587 O O . THR A 1 82 ? -2.988 -8.230 15.162 1.00 98.44 82 THR A O 1
ATOM 590 N N . THR A 1 83 ? -5.082 -8.678 15.796 1.00 98.38 83 THR A N 1
ATOM 591 C CA . THR A 1 83 ? -4.685 -9.776 16.701 1.00 98.38 83 THR A CA 1
ATOM 592 C C . THR A 1 83 ? -4.075 -10.973 15.974 1.00 98.38 83 THR A C 1
ATOM 594 O O . THR A 1 83 ? -3.354 -11.756 16.584 1.00 98.38 83 THR A O 1
ATOM 597 N N . ASP A 1 84 ? -4.387 -11.136 14.690 1.00 97.69 84 ASP A N 1
ATOM 598 C CA . ASP A 1 84 ? -4.008 -12.278 13.855 1.00 97.69 84 ASP A CA 1
ATOM 599 C C . ASP A 1 84 ? -3.244 -11.879 12.581 1.00 97.69 84 ASP A C 1
ATOM 601 O O . ASP A 1 84 ? -2.914 -12.739 11.766 1.00 97.69 84 ASP A O 1
ATOM 605 N N . GLY A 1 85 ? -2.914 -10.595 12.405 1.00 96.88 85 GLY A N 1
ATOM 606 C CA . GLY A 1 85 ? -2.136 -10.135 11.261 1.00 96.88 85 GLY A CA 1
ATOM 607 C C . GLY A 1 85 ? -2.230 -8.633 11.028 1.00 96.88 85 GLY A C 1
ATOM 608 O O . GLY A 1 85 ? -1.887 -7.822 11.890 1.00 96.88 85 GLY A O 1
ATOM 609 N N . TRP A 1 86 ? -2.626 -8.272 9.809 1.00 98.19 86 TRP A N 1
ATOM 610 C CA . TRP A 1 86 ? -2.774 -6.887 9.379 1.00 98.19 86 TRP A CA 1
ATOM 611 C C . TRP A 1 86 ? -4.021 -6.719 8.518 1.00 98.19 86 TRP A C 1
ATOM 613 O O . TRP A 1 86 ? -4.414 -7.627 7.783 1.00 98.19 86 TRP A O 1
ATOM 623 N N . CYS A 1 87 ? -4.575 -5.512 8.525 1.00 98.25 87 CYS A N 1
ATOM 624 C CA . CYS A 1 87 ? -5.557 -5.073 7.542 1.00 98.25 87 CYS A CA 1
ATOM 625 C C . CYS A 1 87 ? -5.161 -3.718 6.943 1.00 98.25 87 CYS A C 1
ATOM 627 O O . CYS A 1 87 ? -4.558 -2.877 7.611 1.00 98.25 87 CYS A O 1
ATOM 629 N N . ALA A 1 88 ? -5.525 -3.483 5.688 1.00 98.38 88 ALA A N 1
ATOM 630 C CA . ALA A 1 88 ? -5.509 -2.166 5.071 1.00 98.38 88 ALA A CA 1
ATOM 631 C C . ALA A 1 88 ? -6.868 -1.488 5.281 1.00 98.38 88 ALA A C 1
ATOM 633 O O . ALA A 1 88 ? -7.893 -2.108 5.015 1.00 98.38 88 ALA A O 1
ATOM 634 N N . ILE A 1 89 ? -6.873 -0.223 5.709 1.00 98.44 89 ILE A N 1
ATOM 635 C CA . ILE A 1 89 ? -8.070 0.638 5.750 1.00 98.44 89 ILE A CA 1
ATOM 636 C C . ILE A 1 89 ? -7.780 1.917 4.971 1.00 98.44 89 ILE A C 1
ATOM 638 O O . ILE A 1 89 ? -6.700 2.500 5.128 1.00 98.44 89 ILE A O 1
ATOM 642 N N . ALA A 1 90 ? -8.729 2.352 4.141 1.00 98.19 90 ALA A N 1
ATOM 643 C CA . ALA A 1 90 ? -8.649 3.585 3.369 1.00 98.19 90 ALA A CA 1
ATOM 644 C C . ALA A 1 90 ? -9.717 4.595 3.811 1.00 98.19 90 ALA A C 1
ATOM 646 O O . ALA A 1 90 ? -10.888 4.248 3.900 1.00 98.19 90 ALA A O 1
ATOM 647 N N . LEU A 1 91 ? -9.298 5.846 4.030 1.00 97.50 91 LEU A N 1
ATOM 648 C CA . LEU A 1 91 ? -10.172 6.991 4.320 1.00 97.50 91 LEU A CA 1
ATOM 649 C C . LEU A 1 91 ? -9.979 8.112 3.270 1.00 97.50 91 LEU A C 1
ATOM 651 O O . LEU A 1 91 ? -9.426 9.167 3.593 1.00 97.50 91 LEU A O 1
ATOM 655 N N . PRO A 1 92 ? -10.288 7.879 1.979 1.00 96.62 92 PRO A N 1
ATOM 656 C CA . PRO A 1 92 ? -10.115 8.887 0.931 1.00 96.62 92 PRO A CA 1
ATOM 657 C C . PRO A 1 92 ? -11.149 10.028 0.960 1.00 96.62 92 PRO A C 1
ATOM 659 O O . PRO A 1 92 ? -10.865 11.088 0.399 1.00 96.62 92 PRO A O 1
ATOM 662 N N . ARG A 1 93 ? -12.327 9.824 1.563 1.00 95.94 93 ARG A N 1
ATOM 663 C CA . ARG A 1 93 ? -13.455 10.772 1.604 1.00 95.94 93 ARG A CA 1
ATOM 664 C C . ARG A 1 93 ? -13.641 11.351 3.009 1.00 95.94 93 ARG A C 1
ATOM 666 O O . ARG A 1 93 ? -13.261 10.737 4.002 1.00 95.94 93 ARG A O 1
ATOM 673 N N . GLY A 1 94 ? -14.293 12.514 3.096 1.00 94.88 94 GLY A N 1
ATOM 674 C CA . GLY A 1 94 ? -14.743 13.073 4.381 1.00 94.88 94 GLY A CA 1
ATOM 675 C C . GLY A 1 94 ? -15.734 12.151 5.100 1.00 94.88 94 GLY A C 1
ATOM 676 O O . GLY A 1 94 ? -15.598 11.927 6.297 1.00 94.88 94 GLY A O 1
ATOM 677 N N . GLU A 1 95 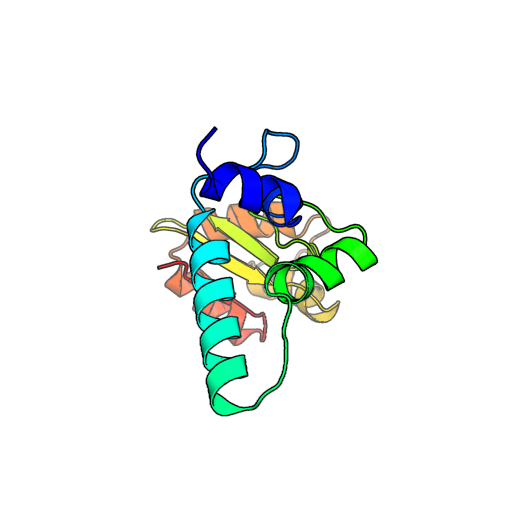? -16.634 11.521 4.344 1.00 96.00 95 GLU A N 1
ATOM 678 C CA . GLU A 1 95 ? -17.613 10.540 4.838 1.00 96.00 95 GLU A CA 1
ATOM 679 C C . GLU A 1 95 ? -16.949 9.343 5.541 1.00 96.00 95 GLU A C 1
ATOM 681 O O . GLU A 1 95 ? -17.446 8.869 6.560 1.00 96.00 95 GLU A O 1
ATOM 686 N N . ASP A 1 96 ? -15.775 8.899 5.070 1.00 96.94 96 ASP A N 1
ATOM 687 C CA . ASP A 1 96 ? -15.040 7.808 5.722 1.00 96.94 96 ASP A CA 1
ATOM 688 C C . ASP A 1 96 ? -14.556 8.222 7.128 1.00 96.94 96 ASP A C 1
ATOM 690 O O . ASP A 1 96 ? -14.442 7.389 8.027 1.00 96.94 96 ASP A O 1
ATOM 694 N N . ILE A 1 97 ? -14.273 9.516 7.335 1.00 95.12 97 ILE A N 1
ATOM 695 C CA . ILE A 1 97 ? -13.904 10.084 8.641 1.00 95.12 97 ILE A CA 1
ATOM 696 C C . ILE A 1 97 ? -15.149 10.244 9.524 1.00 95.12 97 ILE A C 1
ATOM 698 O O . ILE A 1 97 ? -15.100 9.945 10.718 1.00 95.12 97 ILE A O 1
ATOM 702 N N . GLU A 1 98 ? -16.268 10.683 8.947 1.00 94.81 98 GLU A N 1
ATOM 703 C CA . GLU A 1 98 ? -17.554 10.820 9.644 1.00 94.81 98 GLU A CA 1
ATOM 704 C C . GLU A 1 98 ? -18.106 9.469 10.118 1.00 94.81 98 GLU A C 1
ATOM 706 O O . GLU A 1 98 ? -18.745 9.405 11.166 1.00 94.81 98 GLU A O 1
ATOM 711 N N . ALA A 1 99 ? -17.792 8.377 9.416 1.00 96.12 99 ALA A N 1
ATOM 712 C CA . ALA A 1 99 ? -18.154 7.018 9.808 1.00 96.12 99 ALA A CA 1
ATOM 713 C C . ALA A 1 99 ? -17.336 6.471 10.998 1.00 96.12 99 ALA A C 1
ATOM 715 O O . ALA A 1 99 ? -17.699 5.439 11.567 1.00 96.12 99 ALA A O 1
ATOM 716 N N . LEU A 1 100 ? -16.242 7.128 11.412 1.00 96.62 100 LEU A N 1
ATOM 717 C CA . LEU A 1 100 ? -15.341 6.598 12.445 1.00 96.62 100 LEU A CA 1
ATOM 718 C C . LEU A 1 100 ? -15.978 6.387 13.821 1.00 96.62 100 LEU A C 1
ATOM 720 O O . LEU A 1 100 ? -15.669 5.362 14.420 1.00 96.62 100 LEU A O 1
ATOM 724 N N . PRO A 1 101 ? -16.844 7.266 14.358 1.00 96.56 101 PRO A N 1
ATOM 725 C CA . PRO A 1 101 ? -17.505 7.005 15.635 1.00 96.56 101 PRO A CA 1
ATOM 726 C C . PRO A 1 101 ? -18.294 5.691 15.590 1.00 96.56 101 PRO A C 1
ATOM 728 O O . PRO A 1 101 ? -18.113 4.814 16.436 1.00 96.56 101 PRO A O 1
ATOM 731 N N . ALA A 1 102 ? -19.056 5.484 14.510 1.00 96.88 102 ALA A N 1
ATOM 732 C CA . ALA A 1 102 ? -19.757 4.232 14.274 1.00 96.88 102 ALA A CA 1
ATOM 733 C C . ALA A 1 102 ? -18.774 3.062 14.128 1.00 96.88 102 ALA A C 1
ATOM 735 O O . ALA A 1 102 ? -18.935 2.049 14.802 1.00 96.88 102 ALA A O 1
ATOM 736 N N . LEU A 1 103 ? -17.718 3.185 13.320 1.00 97.50 103 LEU A N 1
ATOM 737 C CA . LEU A 1 103 ? -16.730 2.119 13.119 1.00 97.50 103 LEU A CA 1
ATOM 738 C C . LEU A 1 103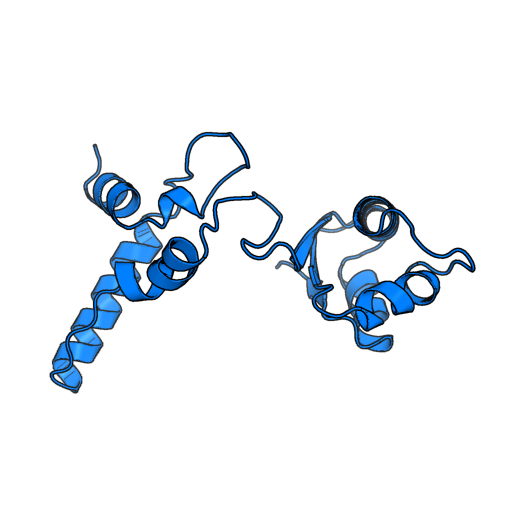 ? -16.032 1.716 14.421 1.00 97.50 103 LEU A C 1
ATOM 740 O O . LEU A 1 103 ? -15.839 0.532 14.673 1.00 97.50 103 LEU A O 1
ATOM 744 N N . LEU A 1 104 ? -15.700 2.680 15.268 1.00 96.88 104 LEU A N 1
ATOM 745 C CA . LEU A 1 104 ? -14.968 2.459 16.510 1.00 96.88 104 LEU A CA 1
ATOM 746 C C . LEU A 1 104 ? -15.872 2.102 17.697 1.00 96.88 104 LEU A C 1
ATOM 748 O O . LEU A 1 104 ? -15.347 1.868 18.783 1.00 96.88 104 LEU A O 1
ATOM 752 N N . GLU A 1 105 ? -17.193 2.034 17.492 1.00 94.88 105 GLU A N 1
ATOM 753 C CA . GLU A 1 105 ? -18.186 1.759 18.544 1.00 94.88 105 GLU A CA 1
ATOM 754 C C . GLU A 1 105 ? -18.141 2.818 19.660 1.00 94.88 105 GLU A C 1
ATOM 756 O O . GLU A 1 105 ? -18.135 2.500 20.847 1.00 94.88 105 GLU A O 1
ATOM 761 N N . THR A 1 106 ? -18.074 4.096 19.277 1.00 94.31 106 THR A N 1
ATOM 762 C CA . THR A 1 106 ? -17.985 5.231 20.202 1.00 94.31 106 THR A CA 1
ATOM 763 C C . THR A 1 106 ? -18.875 6.388 19.764 1.00 94.31 106 THR A C 1
ATOM 765 O O . THR A 1 106 ? -19.050 6.634 18.576 1.00 94.31 106 THR A O 1
ATOM 768 N N . ASP A 1 107 ? -19.370 7.160 20.730 1.00 89.75 107 ASP A N 1
ATOM 769 C CA . ASP A 1 107 ? -20.155 8.372 20.470 1.00 89.75 107 ASP A CA 1
ATOM 770 C C . ASP A 1 107 ? -19.274 9.614 20.226 1.00 89.75 107 ASP A C 1
ATOM 772 O O . ASP A 1 107 ? -19.775 10.712 19.987 1.00 89.75 107 ASP A O 1
ATOM 776 N N . THR A 1 108 ? -17.944 9.473 20.302 1.00 88.25 108 THR A N 1
ATOM 777 C CA . THR A 1 108 ? -17.010 10.605 20.189 1.00 88.25 108 THR A CA 1
ATOM 778 C C . THR A 1 108 ? -16.452 10.747 18.775 1.00 88.25 108 THR A C 1
ATOM 780 O O . THR A 1 108 ? -15.891 9.804 18.212 1.00 88.25 108 THR A O 1
ATOM 783 N N . ALA A 1 109 ? -16.521 11.961 18.224 1.00 86.94 109 ALA A N 1
ATOM 784 C CA . ALA A 1 109 ? -15.838 12.310 16.981 1.00 86.94 109 ALA A CA 1
ATOM 785 C C . ALA A 1 109 ? -14.308 12.219 17.129 1.00 86.94 109 ALA A C 1
ATOM 787 O O . ALA A 1 109 ? -13.731 12.665 18.122 1.00 86.94 109 ALA A O 1
ATOM 788 N N . GLN A 1 110 ? -13.630 11.666 16.123 1.00 88.06 110 GLN A N 1
ATOM 789 C CA . GLN A 1 110 ? -12.191 11.414 16.192 1.00 88.06 110 GLN A CA 1
ATOM 790 C C . GLN A 1 110 ? -11.381 12.587 15.638 1.00 88.06 110 GLN A C 1
ATOM 792 O O . GLN A 1 110 ? -11.285 12.776 14.429 1.00 88.06 110 GLN A O 1
ATOM 797 N N . THR A 1 111 ? -10.720 13.341 16.522 1.00 86.31 111 THR A N 1
ATOM 798 C CA . THR A 1 111 ? -9.778 14.409 16.126 1.00 86.31 111 THR A CA 1
ATOM 799 C C . THR A 1 111 ? -8.459 13.856 15.580 1.00 86.31 111 THR A C 1
ATOM 801 O O . THR A 1 111 ? -7.745 14.546 14.854 1.00 86.31 111 THR A O 1
ATOM 804 N N . GLN A 1 112 ? -8.134 12.604 15.917 1.00 91.19 112 GLN A N 1
ATOM 805 C CA . GLN A 1 112 ? -6.964 11.867 15.442 1.00 91.19 112 GLN A CA 1
ATOM 806 C C . GLN A 1 112 ? -7.399 10.479 14.934 1.00 91.19 112 GLN A C 1
ATOM 808 O O . GLN A 1 112 ? -7.266 9.489 15.657 1.00 91.19 112 GLN A O 1
ATOM 813 N N . PRO A 1 113 ? -7.898 10.384 13.684 1.00 93.69 113 PRO A N 1
ATOM 814 C CA . PRO A 1 113 ? -8.446 9.150 13.113 1.00 93.69 113 PRO A CA 1
ATOM 815 C C . PRO A 1 113 ? -7.539 7.926 13.248 1.00 93.69 113 PRO A C 1
ATOM 817 O O . PRO A 1 113 ? -7.959 6.851 13.668 1.00 93.69 113 PRO A O 1
ATOM 820 N N . TRP A 1 114 ? -6.264 8.088 12.893 1.00 96.12 114 TRP A N 1
ATOM 821 C CA . TRP A 1 114 ? -5.356 6.958 12.724 1.00 96.12 114 TRP A CA 1
ATOM 822 C C . TRP A 1 114 ? -4.865 6.331 14.032 1.00 96.12 114 TRP A C 1
ATOM 824 O O . TRP A 1 114 ? -4.829 5.100 14.091 1.00 96.12 114 TRP A O 1
ATOM 834 N N . PRO A 1 115 ? -4.489 7.097 15.076 1.00 95.88 115 PRO A N 1
ATOM 835 C CA . PRO A 1 115 ? -4.240 6.526 16.397 1.00 95.88 115 PRO A CA 1
ATOM 836 C C . PRO A 1 115 ? -5.439 5.745 16.947 1.00 95.88 115 PRO A C 1
ATOM 838 O O . PRO A 1 115 ? -5.257 4.619 17.405 1.00 95.88 115 PRO A O 1
ATOM 841 N N . ALA A 1 116 ? -6.653 6.296 16.833 1.00 95.50 116 ALA A N 1
ATOM 842 C CA . ALA A 1 116 ? -7.869 5.642 17.313 1.00 95.50 116 ALA A CA 1
ATOM 843 C C . ALA A 1 116 ? -8.148 4.327 16.564 1.00 95.50 116 ALA A C 1
ATOM 845 O O . ALA A 1 116 ? -8.310 3.279 17.188 1.00 95.50 116 ALA A O 1
ATOM 846 N N . LEU A 1 117 ? -8.089 4.352 15.227 1.00 97.06 117 LEU A N 1
ATOM 847 C CA . LEU A 1 117 ? -8.216 3.154 14.390 1.00 97.06 117 LEU A CA 1
ATOM 848 C C . LEU A 1 117 ? -7.157 2.096 14.696 1.00 97.06 117 LEU A C 1
ATOM 850 O O . LEU A 1 117 ? -7.481 0.916 14.767 1.00 97.06 117 LEU A O 1
ATOM 854 N N . SER A 1 118 ? -5.899 2.503 14.881 1.00 97.25 118 SER A N 1
ATOM 855 C CA . SER A 1 118 ? -4.808 1.565 15.172 1.00 97.25 118 SER A CA 1
ATOM 856 C C . SER A 1 118 ? -5.030 0.849 16.506 1.00 97.25 118 SER A C 1
ATOM 858 O O . SER A 1 118 ? -4.856 -0.363 16.580 1.00 97.25 118 SER A O 1
ATOM 860 N N . ALA A 1 119 ? -5.435 1.584 17.548 1.00 96.56 119 ALA A N 1
ATOM 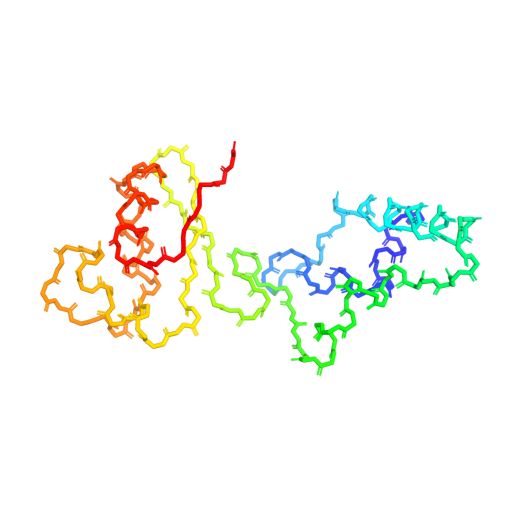861 C CA . ALA A 1 119 ? -5.728 1.007 18.859 1.00 96.56 119 ALA A CA 1
ATOM 862 C C . ALA A 1 119 ? -6.943 0.068 18.811 1.00 96.56 119 ALA A C 1
ATOM 864 O O . ALA A 1 119 ? -6.910 -1.024 19.372 1.00 96.56 119 ALA A O 1
ATOM 865 N N . TRP A 1 120 ? -7.998 0.474 18.103 1.00 97.62 120 TRP A N 1
ATOM 866 C CA . TRP A 1 120 ? -9.214 -0.319 17.949 1.00 97.62 120 TRP A CA 1
ATOM 867 C C . TRP A 1 120 ? -8.991 -1.614 17.152 1.00 97.62 120 TRP A C 1
ATOM 869 O O . TRP A 1 120 ? -9.495 -2.669 17.552 1.00 97.62 120 TRP A O 1
ATOM 879 N N . ALA A 1 121 ? -8.208 -1.549 16.068 1.00 98.25 121 ALA A N 1
ATOM 880 C CA . ALA A 1 121 ? -7.870 -2.697 15.229 1.00 98.25 121 ALA A CA 1
ATOM 881 C C . ALA A 1 121 ? -6.949 -3.695 15.949 1.00 98.25 121 ALA A C 1
ATOM 883 O O . ALA A 1 121 ? -7.150 -4.900 15.828 1.00 98.25 121 ALA A O 1
ATOM 884 N N . ALA A 1 122 ? -6.001 -3.214 16.763 1.00 98.25 122 ALA A N 1
ATOM 885 C CA . ALA A 1 122 ? -5.042 -4.063 17.475 1.00 98.25 122 ALA A CA 1
ATOM 886 C C . ALA A 1 122 ? -5.692 -5.060 18.456 1.00 98.25 122 ALA A C 1
ATOM 888 O O . ALA A 1 122 ? -5.079 -6.071 18.793 1.00 98.25 122 ALA A O 1
ATOM 889 N N . GLY A 1 123 ? -6.920 -4.792 18.912 1.00 97.94 123 GLY A N 1
ATOM 890 C CA . GLY A 1 123 ? -7.690 -5.681 19.789 1.00 97.94 123 GLY A CA 1
ATOM 891 C C . GLY A 1 123 ? -8.663 -6.624 19.071 1.00 97.94 123 GLY A C 1
ATOM 892 O O . GLY A 1 123 ? -9.450 -7.286 19.742 1.00 97.94 123 GLY A O 1
ATOM 893 N N . ARG A 1 124 ? -8.676 -6.658 17.732 1.00 98.50 124 ARG A N 1
ATOM 894 C CA . ARG A 1 124 ? -9.637 -7.424 16.918 1.00 98.50 124 ARG A CA 1
ATOM 895 C C . ARG A 1 124 ? -8.924 -8.228 15.832 1.00 98.50 124 ARG A C 1
ATOM 897 O O . ARG A 1 124 ? -7.815 -7.881 15.439 1.00 98.50 124 ARG A O 1
ATOM 904 N N . SER A 1 125 ? -9.575 -9.271 15.318 1.00 98.44 125 SER A N 1
ATOM 905 C CA . SER A 1 125 ? -9.085 -9.998 14.141 1.00 98.44 125 SER A CA 1
ATOM 906 C C . SER A 1 125 ? -9.236 -9.164 12.871 1.00 98.44 125 SER A C 1
ATOM 908 O O . SER A 1 125 ? -10.137 -8.323 12.771 1.00 98.44 125 SER A O 1
ATOM 910 N N . SER A 1 126 ? -8.409 -9.436 11.861 1.00 98.44 126 SER A N 1
ATOM 911 C CA . SER A 1 126 ? -8.526 -8.807 10.540 1.00 98.44 126 SER A CA 1
ATOM 912 C C . SER A 1 126 ? -9.923 -8.973 9.949 1.00 98.44 126 SER A C 1
ATOM 914 O O . SER A 1 126 ? -10.481 -8.013 9.424 1.00 98.44 126 SER A O 1
ATOM 916 N N . ALA A 1 127 ? -10.524 -10.157 10.088 1.00 98.31 127 ALA A N 1
ATOM 917 C CA . ALA A 1 127 ? -11.872 -10.423 9.594 1.00 98.31 127 ALA A CA 1
ATOM 918 C C . ALA A 1 127 ? -12.930 -9.533 10.269 1.00 98.31 127 ALA A C 1
ATOM 920 O O . ALA A 1 127 ? -13.780 -8.969 9.583 1.00 98.31 127 ALA A O 1
ATOM 921 N N . ALA A 1 128 ? -12.860 -9.358 11.594 1.00 98.31 128 ALA A N 1
ATOM 922 C CA . ALA A 1 128 ? -13.803 -8.516 12.329 1.00 98.31 128 ALA A CA 1
ATOM 923 C C . ALA A 1 128 ? -13.651 -7.032 11.963 1.00 98.31 128 ALA A C 1
ATOM 925 O O . ALA A 1 128 ? -14.647 -6.334 11.771 1.00 98.31 128 ALA A O 1
ATOM 926 N N . VAL A 1 129 ? -12.407 -6.563 11.823 1.00 98.50 129 VAL A N 1
ATOM 927 C CA . VAL A 1 129 ? -12.114 -5.190 11.395 1.00 98.50 129 VAL A CA 1
ATOM 928 C C . VAL A 1 129 ? -12.673 -4.920 9.998 1.00 98.50 129 VAL A C 1
ATOM 930 O O . VAL A 1 129 ? -13.382 -3.935 9.797 1.00 98.50 129 VAL A O 1
ATOM 933 N N . VAL A 1 130 ? -12.386 -5.812 9.048 1.00 98.62 130 VAL A N 1
ATOM 934 C CA . VAL A 1 130 ? -12.822 -5.680 7.653 1.00 98.62 130 VAL A CA 1
ATOM 935 C C . VAL A 1 130 ? -14.341 -5.728 7.542 1.00 98.62 130 VAL A C 1
ATOM 937 O O . VAL A 1 130 ? -14.920 -4.842 6.919 1.00 98.62 130 VAL A O 1
ATOM 940 N N . ALA A 1 131 ? -14.991 -6.701 8.186 1.00 98.50 131 ALA A N 1
ATOM 941 C CA . ALA A 1 131 ? -16.444 -6.837 8.145 1.00 98.50 131 ALA A CA 1
ATOM 942 C C . ALA A 1 131 ? -17.149 -5.580 8.674 1.00 98.50 131 ALA A C 1
ATOM 944 O O . ALA A 1 131 ? -18.109 -5.105 8.069 1.00 98.50 131 ALA A O 1
ATOM 945 N N . ARG A 1 132 ? -16.651 -5.001 9.775 1.00 98.50 132 ARG A N 1
ATOM 946 C CA . ARG A 1 132 ? -17.241 -3.787 10.346 1.00 98.50 132 ARG A CA 1
ATOM 947 C C . ARG A 1 132 ? -17.005 -2.550 9.481 1.00 98.50 132 ARG A C 1
ATOM 949 O O . ARG A 1 132 ? -17.924 -1.757 9.312 1.00 98.50 132 ARG A O 1
ATOM 956 N N . ALA A 1 133 ? -15.801 -2.381 8.935 1.00 98.44 133 ALA A N 1
ATOM 957 C CA . ALA A 1 133 ? -15.504 -1.271 8.032 1.00 98.44 133 ALA A CA 1
ATOM 958 C C . ALA A 1 133 ? -16.404 -1.312 6.789 1.00 98.44 133 ALA A C 1
ATOM 960 O O . ALA A 1 133 ? -17.060 -0.323 6.474 1.00 98.44 133 ALA A O 1
ATOM 961 N N . GLN A 1 134 ? -16.524 -2.479 6.156 1.00 98.31 134 GLN A N 1
ATOM 962 C CA . GLN A 1 134 ? -17.343 -2.656 4.956 1.00 98.31 134 GLN A CA 1
ATOM 963 C C . GLN A 1 134 ? -18.846 -2.485 5.225 1.00 98.31 134 GLN A C 1
ATOM 965 O O . GLN A 1 134 ? -19.550 -1.958 4.370 1.00 98.31 134 GLN A O 1
ATOM 970 N N . LEU A 1 135 ? -19.340 -2.856 6.416 1.00 98.38 135 LEU A N 1
ATOM 971 C CA . LEU A 1 135 ? -20.726 -2.583 6.831 1.00 98.38 135 LEU A CA 1
ATOM 972 C C . LEU A 1 135 ? -21.061 -1.080 6.817 1.00 98.38 135 LEU A C 1
ATOM 974 O O . LEU A 1 135 ? -22.214 -0.710 6.615 1.00 98.38 135 LEU A O 1
ATOM 978 N N . LEU A 1 136 ? -20.058 -0.230 7.036 1.00 98.06 136 LEU A N 1
ATOM 979 C CA . LEU A 1 136 ? -20.174 1.229 7.070 1.00 98.06 136 LEU A CA 1
ATOM 980 C C . LEU A 1 136 ? -19.674 1.888 5.776 1.00 98.06 136 LEU A C 1
ATOM 982 O O . LEU A 1 136 ? -19.370 3.076 5.780 1.00 98.06 136 LEU A O 1
ATOM 986 N N . ASP A 1 137 ? -19.554 1.117 4.691 1.00 97.69 137 ASP A N 1
ATOM 987 C CA . ASP A 1 137 ? -19.030 1.561 3.392 1.00 97.69 137 ASP A CA 1
ATOM 988 C C . ASP A 1 137 ? -17.589 2.122 3.445 1.00 97.69 137 ASP A C 1
ATOM 990 O O . ASP A 1 137 ? -17.156 2.866 2.566 1.00 97.69 137 ASP A O 1
ATOM 994 N N . VAL A 1 138 ? -16.803 1.736 4.459 1.00 98.31 138 VAL A N 1
ATOM 995 C CA . VAL A 1 138 ? -15.377 2.072 4.567 1.00 98.31 138 VAL A CA 1
ATOM 996 C C . VAL A 1 138 ? -14.541 0.961 3.937 1.00 98.31 138 VAL A C 1
ATOM 998 O O . VAL A 1 138 ? -14.598 -0.206 4.333 1.00 98.31 138 VAL A O 1
ATOM 1001 N N . ALA A 1 139 ? -13.705 1.329 2.965 1.00 98.44 139 ALA A N 1
ATOM 1002 C CA . ALA A 1 139 ? -12.860 0.380 2.253 1.00 98.44 139 ALA A CA 1
ATOM 1003 C C . ALA A 1 139 ? -11.799 -0.244 3.178 1.00 98.44 139 ALA A C 1
ATOM 1005 O O . ALA A 1 139 ? -10.902 0.439 3.688 1.00 98.44 139 ALA A O 1
ATOM 1006 N N . ALA A 1 140 ? -11.873 -1.566 3.340 1.00 98.50 140 ALA A N 1
ATOM 1007 C CA . ALA A 1 140 ? -10.920 -2.347 4.114 1.00 98.50 140 ALA A CA 1
ATOM 1008 C C . ALA A 1 140 ? -10.685 -3.742 3.517 1.00 98.50 140 ALA A C 1
ATOM 1010 O O . ALA A 1 140 ? -11.581 -4.321 2.899 1.00 98.50 140 ALA A O 1
ATOM 1011 N N . ALA A 1 141 ? -9.487 -4.287 3.734 1.00 98.50 141 ALA A N 1
ATOM 1012 C CA . ALA A 1 141 ? -9.115 -5.651 3.355 1.00 98.50 141 ALA A CA 1
ATOM 1013 C C . ALA A 1 141 ? -8.068 -6.233 4.317 1.00 98.50 141 ALA A C 1
ATOM 1015 O O . ALA A 1 141 ? -7.236 -5.497 4.850 1.00 98.50 141 ALA A O 1
ATOM 1016 N N . ALA A 1 142 ? -8.083 -7.550 4.528 1.00 98.00 142 ALA A N 1
ATOM 1017 C CA . ALA A 1 142 ? -7.024 -8.246 5.257 1.00 98.00 142 ALA A CA 1
ATOM 1018 C C . ALA A 1 142 ? -5.752 -8.341 4.394 1.00 98.00 142 ALA A C 1
ATOM 1020 O O . ALA A 1 142 ? -5.829 -8.345 3.167 1.00 98.00 142 ALA A O 1
ATOM 1021 N N . LEU A 1 143 ? -4.582 -8.394 5.033 1.00 95.25 143 LEU A N 1
ATOM 1022 C CA . LEU A 1 143 ? -3.305 -8.651 4.368 1.00 95.25 143 LEU A CA 1
ATOM 1023 C C . LEU A 1 143 ? -2.906 -10.118 4.575 1.00 95.25 143 LEU A C 1
ATOM 1025 O O . LEU A 1 143 ? -2.478 -10.482 5.672 1.00 95.25 143 LEU A O 1
ATOM 1029 N N . GLY A 1 144 ? -3.014 -10.919 3.517 1.00 83.19 144 GLY A N 1
ATOM 1030 C CA . GLY A 1 144 ? -2.776 -12.368 3.506 1.00 83.19 144 GLY A CA 1
ATOM 1031 C C . GLY A 1 144 ? -3.857 -13.089 2.718 1.00 83.19 144 GLY A C 1
ATOM 1032 O O . GLY A 1 144 ? -3.777 -14.332 2.668 1.00 83.19 144 GLY A O 1
#

pLDDT: mean 95.17, std 4.52, range [57.06, 98.62]

Secondary structure (DSSP, 8-state):
--HHHHHHHHTSHHHHSSSTTSPPP-TTTHHHHHHHHHHHHHHHHH-----HHHHHHHHHHHTT---BTTB-TTSSEEEEE-SSSEEEEE--SHHHHHTHHHHHT-SS--SSHHHHHHHHHHTS-HHHHHHHHHHTT--EEE--